Protein AF-A0A7J9RCA2-F1 (afdb_monomer)

Sequence (52 aa):
ICNQRPNVIDKKIRLPVDVNDEDDAVSSAKYSQGVLTIIIPVHKHGKEIKVE

Radius of gyration: 17.45 Å; Cα contacts (8 Å, |Δi|>4): 35; chains: 1; bounding box: 43×24×49 Å

Solvent-accessible surface area (backbone atoms only — not comparable to full-atom values): 3906 Å² total; per-residue (Å²): 133,83,80,85,66,76,93,72,86,87,85,89,78,86,72,98,61,62,58,48,88,54,97,65,65,56,74,46,74,50,76,57,97,93,42,80,48,74,44,62,59,65,63,79,86,71,82,88,76,87,82,132

Nearest PDB structures (foldseek):
  6u42-assembly1_7A  TM=2.868E-01  e=5.725E+00  Chlamydomonas reinhardtii

pLDDT: mean 83.95, std 11.51, range [55.56, 98.0]

Mean predicted aligned error: 7.74 Å

Structure (mmCIF, N/CA/C/O backbone):
data_AF-A0A7J9RCA2-F1
#
_entry.id   AF-A0A7J9RCA2-F1
#
loop_
_atom_site.group_PDB
_atom_site.id
_atom_site.type_symbol
_atom_site.label_atom_id
_atom_site.label_alt_id
_atom_site.label_comp_id
_atom_site.label_asym_id
_atom_site.label_entity_id
_atom_site.label_seq_id
_atom_site.pdbx_PDB_ins_code
_atom_site.Cartn_x
_atom_site.Cartn_y
_atom_site.Cartn_z
_atom_site.occupancy
_atom_site.B_iso_or_equiv
_atom_site.auth_seq_id
_atom_site.auth_comp_id
_atom_site.auth_asym_id
_atom_site.auth_atom_id
_atom_site.pdbx_PDB_model_num
ATOM 1 N N . ILE A 1 1 ? 10.602 -4.112 -32.882 1.00 55.56 1 ILE A N 1
ATOM 2 C CA . ILE A 1 1 ? 9.688 -4.571 -31.808 1.00 55.56 1 ILE A CA 1
ATOM 3 C C . ILE A 1 1 ? 9.611 -3.440 -30.796 1.00 55.56 1 ILE A C 1
ATOM 5 O O . ILE A 1 1 ? 10.651 -3.045 -30.284 1.00 55.56 1 ILE A O 1
ATOM 9 N N . CYS A 1 2 ? 8.441 -2.835 -30.598 1.00 64.94 2 CYS A N 1
ATOM 10 C CA . CYS A 1 2 ? 8.261 -1.817 -29.567 1.00 64.94 2 CYS A CA 1
ATOM 11 C C . CYS A 1 2 ? 8.124 -2.511 -28.202 1.00 64.94 2 CYS A C 1
ATOM 13 O O . CYS A 1 2 ? 7.201 -3.292 -27.982 1.00 64.94 2 CYS A O 1
ATOM 15 N N . ASN A 1 3 ? 9.040 -2.235 -27.274 1.00 64.38 3 ASN A N 1
ATOM 16 C CA . ASN A 1 3 ? 8.912 -2.653 -25.877 1.00 64.38 3 ASN A CA 1
ATOM 17 C C . ASN A 1 3 ? 7.906 -1.724 -25.181 1.00 64.38 3 ASN A C 1
ATOM 19 O O . ASN A 1 3 ? 8.279 -0.842 -24.418 1.00 64.38 3 ASN A O 1
ATOM 23 N N . GLN A 1 4 ? 6.619 -1.881 -25.503 1.00 80.88 4 GLN A N 1
ATOM 24 C CA . GLN A 1 4 ? 5.538 -1.010 -25.020 1.00 80.88 4 GLN A CA 1
ATOM 25 C C . GLN A 1 4 ? 5.281 -1.158 -23.505 1.00 80.88 4 GLN A C 1
ATOM 27 O O . GLN A 1 4 ? 4.559 -0.352 -22.921 1.00 80.88 4 GLN A O 1
ATOM 32 N N . ARG A 1 5 ? 5.840 -2.189 -22.856 1.00 83.19 5 ARG A N 1
ATOM 33 C CA . ARG A 1 5 ? 5.649 -2.441 -21.426 1.00 83.19 5 ARG A CA 1
ATOM 34 C C . ARG A 1 5 ? 6.805 -1.833 -20.622 1.00 83.19 5 ARG A C 1
ATOM 36 O O . ARG A 1 5 ? 7.950 -2.209 -20.866 1.00 83.19 5 ARG A O 1
ATOM 43 N N . PRO A 1 6 ? 6.530 -0.929 -19.666 1.00 89.00 6 PRO A N 1
ATOM 44 C CA . PRO A 1 6 ? 7.562 -0.405 -18.783 1.00 89.00 6 PRO A CA 1
ATOM 45 C C . PRO A 1 6 ? 8.201 -1.530 -17.964 1.00 89.00 6 PRO A C 1
ATOM 47 O O . PRO A 1 6 ? 7.494 -2.354 -17.385 1.00 89.00 6 PRO A O 1
ATOM 50 N N . ASN A 1 7 ? 9.532 -1.529 -17.886 1.00 89.94 7 ASN A N 1
ATOM 51 C CA . ASN A 1 7 ? 10.287 -2.418 -16.995 1.00 89.94 7 ASN A CA 1
ATOM 52 C C . ASN A 1 7 ? 10.359 -1.874 -15.558 1.00 89.94 7 ASN A C 1
ATOM 54 O O . ASN A 1 7 ? 10.682 -2.612 -14.634 1.00 89.94 7 ASN A O 1
ATOM 58 N N . VAL A 1 8 ? 10.059 -0.585 -15.377 1.00 90.81 8 VAL A N 1
ATOM 59 C CA . VAL A 1 8 ? 10.033 0.113 -14.090 1.00 90.81 8 VAL A CA 1
ATOM 60 C C . VAL A 1 8 ? 8.731 0.902 -14.016 1.00 90.81 8 VAL A C 1
ATOM 62 O O . VAL A 1 8 ? 8.348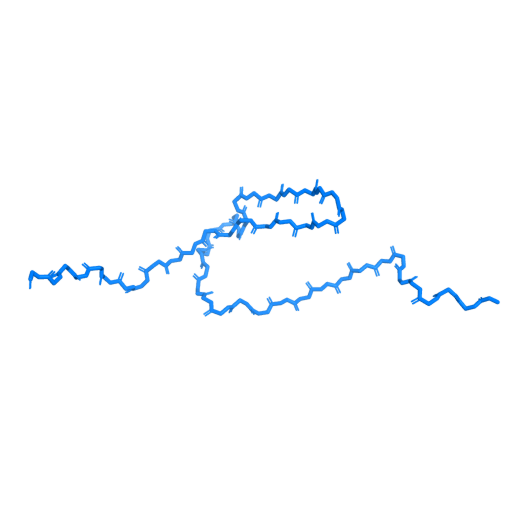 1.556 -14.987 1.00 90.81 8 VAL A O 1
ATOM 65 N N . ILE A 1 9 ? 8.040 0.811 -12.882 1.00 92.31 9 ILE A N 1
ATOM 66 C CA . ILE A 1 9 ? 6.776 1.503 -12.629 1.00 92.31 9 ILE A CA 1
ATOM 67 C C . ILE A 1 9 ? 6.947 2.308 -11.346 1.00 92.31 9 ILE A C 1
ATOM 69 O O . ILE A 1 9 ? 7.168 1.730 -10.287 1.00 92.31 9 ILE A O 1
ATOM 73 N N . ASP A 1 10 ? 6.809 3.625 -11.452 1.00 95.50 10 ASP A N 1
ATOM 74 C CA . ASP A 1 10 ? 6.641 4.527 -10.316 1.00 95.50 10 ASP A CA 1
ATOM 75 C C . ASP A 1 10 ? 5.230 5.121 -10.375 1.00 95.50 10 ASP A C 1
ATOM 77 O O . ASP A 1 10 ? 4.748 5.506 -11.447 1.00 95.50 10 ASP A O 1
ATOM 81 N N . LYS A 1 11 ? 4.523 5.128 -9.243 1.00 93.12 11 LYS A N 1
ATOM 82 C CA . LYS A 1 11 ? 3.123 5.549 -9.192 1.00 93.12 11 LYS A CA 1
ATOM 83 C C . LYS A 1 11 ? 2.794 6.251 -7.883 1.00 93.12 11 LYS A C 1
ATOM 85 O O . LYS A 1 11 ? 2.747 5.638 -6.824 1.00 93.12 11 LYS A O 1
ATOM 90 N N . LYS A 1 12 ? 2.438 7.530 -8.000 1.00 93.88 12 LYS A N 1
ATOM 91 C CA . LYS A 1 12 ? 1.910 8.351 -6.909 1.00 93.88 12 LYS A CA 1
ATOM 92 C C . LYS A 1 12 ? 0.386 8.418 -6.989 1.00 93.88 12 LYS A C 1
ATOM 94 O O . LYS A 1 12 ? -0.165 8.776 -8.029 1.00 93.88 12 LYS A O 1
ATOM 99 N N . ILE A 1 13 ? -0.293 8.080 -5.896 1.00 91.00 13 ILE A N 1
ATOM 100 C CA . ILE A 1 13 ? -1.757 8.103 -5.788 1.00 91.00 13 ILE A CA 1
ATOM 101 C C . ILE A 1 13 ? -2.122 8.959 -4.579 1.00 91.00 13 ILE A C 1
ATOM 103 O O . ILE A 1 13 ? -1.596 8.748 -3.491 1.00 91.00 13 ILE A O 1
ATOM 107 N N . ARG A 1 14 ? -3.021 9.928 -4.767 1.00 91.19 14 ARG A N 1
ATOM 108 C CA . ARG A 1 14 ? -3.607 10.673 -3.652 1.00 91.19 14 ARG A CA 1
ATOM 109 C C . ARG A 1 14 ? -4.740 9.844 -3.060 1.00 91.19 14 ARG A C 1
ATOM 111 O O . ARG A 1 14 ? -5.683 9.509 -3.776 1.00 91.19 14 ARG A O 1
ATOM 118 N N . LEU A 1 15 ? -4.634 9.509 -1.781 1.00 88.44 15 LEU A N 1
ATOM 119 C CA . LEU A 1 15 ? -5.675 8.769 -1.078 1.00 88.44 15 LEU A CA 1
ATOM 120 C C . LEU A 1 15 ? -6.868 9.690 -0.768 1.00 88.44 15 LEU A C 1
ATOM 122 O O . LEU A 1 15 ? -6.672 10.888 -0.555 1.00 88.44 15 LEU A O 1
ATOM 126 N N . PRO A 1 16 ? -8.103 9.159 -0.772 1.00 88.50 16 PRO A N 1
ATOM 127 C CA . PRO A 1 16 ? -9.313 9.939 -0.507 1.00 88.50 16 PRO A CA 1
ATOM 128 C C . PRO A 1 16 ? -9.587 10.160 0.990 1.00 88.50 16 PRO A C 1
ATOM 130 O O . PRO A 1 16 ? -10.611 10.742 1.333 1.00 88.50 16 PRO A O 1
ATOM 133 N N . VAL A 1 17 ? -8.722 9.654 1.869 1.00 86.12 17 VAL A N 1
ATOM 134 C CA . VAL A 1 17 ? -8.868 9.683 3.327 1.00 86.12 17 VAL A CA 1
ATOM 135 C C . VAL A 1 17 ? -7.546 10.069 3.968 1.00 86.12 17 VAL A C 1
ATOM 137 O O . VAL A 1 17 ? -6.484 9.798 3.397 1.00 86.12 17 VAL A O 1
ATOM 140 N N . ASP A 1 18 ? -7.633 10.659 5.155 1.00 83.06 18 ASP A N 1
ATOM 141 C CA . ASP A 1 18 ? -6.467 10.969 5.968 1.00 83.06 18 ASP A CA 1
ATOM 142 C C . ASP A 1 18 ? -5.910 9.669 6.563 1.00 83.06 18 ASP A C 1
ATOM 144 O O . ASP A 1 18 ? -6.621 8.841 7.149 1.00 83.06 18 ASP A O 1
ATOM 148 N N . VAL A 1 19 ? -4.623 9.460 6.324 1.00 79.75 19 VAL A N 1
ATOM 149 C CA . VAL A 1 19 ? -3.863 8.312 6.815 1.00 79.75 19 VAL A CA 1
ATOM 150 C C . VAL A 1 19 ? -3.192 8.678 8.126 1.00 79.75 19 VAL A C 1
ATOM 152 O O . VAL A 1 19 ? -2.965 9.854 8.392 1.00 79.75 19 VAL A O 1
ATOM 155 N N . ASN A 1 20 ? -2.898 7.679 8.954 1.00 72.88 20 ASN A N 1
ATOM 156 C CA . ASN A 1 20 ? -2.173 7.943 10.190 1.00 72.88 20 ASN A CA 1
ATOM 157 C C . ASN A 1 20 ? -0.752 8.418 9.859 1.00 72.88 20 ASN A C 1
ATOM 159 O O . ASN A 1 20 ? -0.043 7.732 9.129 1.00 72.88 20 ASN A O 1
ATOM 163 N N . ASP A 1 21 ? -0.354 9.574 10.396 1.00 64.12 21 ASP A N 1
ATOM 164 C CA . ASP A 1 21 ? 0.939 10.231 10.126 1.00 64.12 21 ASP A CA 1
ATOM 165 C C . ASP A 1 21 ? 2.140 9.560 10.830 1.00 64.12 21 ASP A C 1
ATOM 167 O O . ASP A 1 21 ? 3.249 10.092 10.811 1.00 64.12 21 ASP A O 1
ATOM 171 N N . GLU A 1 22 ? 1.941 8.411 11.482 1.00 61.44 22 GLU A N 1
ATOM 172 C CA . GLU A 1 22 ? 3.046 7.636 12.053 1.00 61.44 22 GLU A CA 1
ATOM 173 C C . GLU A 1 22 ? 3.879 6.999 10.926 1.00 61.44 22 GLU A C 1
ATOM 175 O O . GLU A 1 22 ? 3.335 6.636 9.883 1.00 61.44 22 GLU A O 1
ATOM 180 N N . ASP A 1 23 ? 5.194 6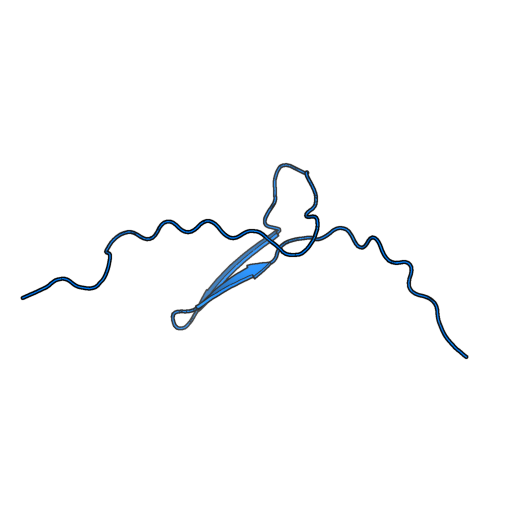.865 11.143 1.00 55.97 23 ASP A N 1
ATOM 181 C CA . ASP A 1 23 ? 6.230 6.535 10.140 1.00 55.97 23 ASP A CA 1
ATOM 182 C C . ASP A 1 23 ? 5.943 5.298 9.249 1.00 55.97 23 ASP A C 1
ATOM 184 O O . ASP A 1 23 ? 6.543 5.149 8.182 1.00 55.97 23 ASP A O 1
ATOM 188 N N . ASP A 1 24 ? 4.977 4.454 9.620 1.00 59.16 24 ASP A N 1
ATOM 189 C CA . ASP A 1 24 ? 4.477 3.326 8.835 1.00 59.16 24 ASP A CA 1
ATOM 190 C C . ASP A 1 24 ? 3.115 3.631 8.179 1.00 59.16 24 ASP A C 1
ATOM 192 O O . ASP A 1 24 ? 2.063 3.103 8.552 1.00 59.16 24 ASP A O 1
ATOM 196 N N . ALA A 1 25 ? 3.135 4.423 7.102 1.00 68.88 25 ALA A N 1
ATOM 197 C CA . ALA A 1 25 ? 1.953 4.715 6.275 1.00 68.88 25 ALA A CA 1
ATOM 198 C C . ALA A 1 25 ? 1.305 3.463 5.628 1.00 68.88 25 ALA A C 1
ATOM 200 O O . ALA A 1 25 ? 0.249 3.550 4.998 1.00 68.88 25 ALA A O 1
ATOM 201 N N . VAL A 1 26 ? 1.925 2.283 5.745 1.00 78.81 26 VAL A N 1
ATOM 202 C CA . VAL A 1 26 ? 1.426 1.004 5.229 1.00 78.81 26 VAL A CA 1
ATOM 203 C C . VAL A 1 26 ? 1.507 -0.050 6.328 1.00 78.81 26 VAL A C 1
ATOM 205 O O . VAL A 1 26 ? 2.584 -0.380 6.804 1.00 78.81 26 VAL A O 1
ATOM 208 N N . SER A 1 27 ? 0.368 -0.656 6.667 1.00 83.88 27 SER A N 1
ATOM 209 C CA . SER A 1 27 ? 0.311 -1.733 7.662 1.00 83.88 27 SER A CA 1
ATOM 210 C C . SER A 1 27 ? 0.779 -3.072 7.088 1.00 83.88 27 SER A C 1
ATOM 212 O O . SER A 1 27 ? 1.462 -3.840 7.761 1.00 83.88 27 SER A O 1
ATOM 214 N N . SER A 1 28 ? 0.404 -3.390 5.845 1.00 88.69 28 SER A N 1
ATOM 215 C CA . SER A 1 28 ? 0.924 -4.570 5.145 1.00 88.69 28 SER A CA 1
ATOM 216 C C . SER A 1 28 ? 0.731 -4.480 3.633 1.00 88.69 28 SER A C 1
ATOM 218 O O . SER A 1 28 ? -0.121 -3.740 3.139 1.00 88.69 28 SER A O 1
ATOM 220 N N . ALA A 1 29 ? 1.495 -5.280 2.888 1.00 93.69 29 ALA A N 1
ATOM 221 C CA . ALA A 1 29 ? 1.331 -5.453 1.451 1.00 93.69 29 ALA A CA 1
ATOM 222 C C . ALA A 1 29 ? 1.414 -6.939 1.069 1.00 93.69 29 ALA A C 1
ATOM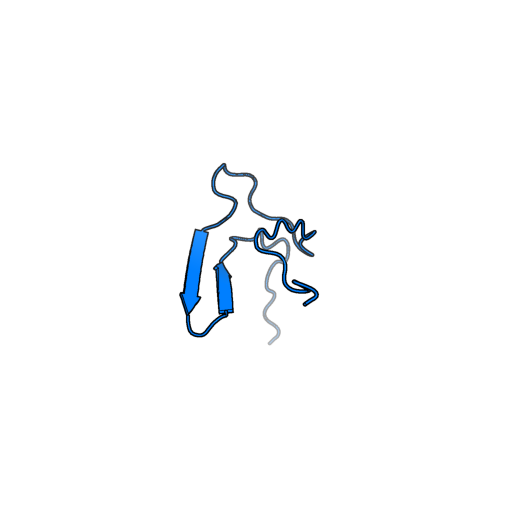 224 O O . ALA A 1 29 ? 2.193 -7.699 1.644 1.00 93.69 29 ALA A O 1
ATOM 225 N N . LYS A 1 30 ? 0.602 -7.363 0.096 1.00 97.00 30 LYS A N 1
ATOM 226 C CA . LYS A 1 30 ? 0.584 -8.729 -0.448 1.00 97.00 30 LYS A CA 1
ATOM 227 C C . LYS A 1 30 ? 0.529 -8.690 -1.966 1.00 97.00 30 LYS A C 1
ATOM 229 O O . LYS A 1 30 ? -0.203 -7.888 -2.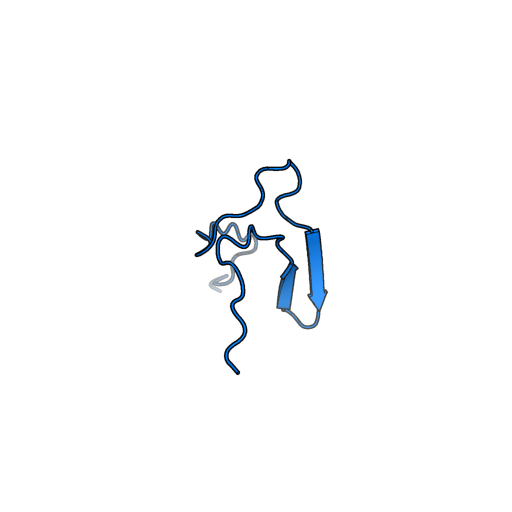538 1.00 97.00 30 LYS A O 1
ATOM 234 N N . TYR A 1 31 ? 1.256 -9.598 -2.607 1.00 97.56 31 TYR A N 1
ATOM 235 C CA . TYR A 1 31 ? 1.230 -9.767 -4.054 1.00 97.56 31 TYR A CA 1
ATOM 236 C C . TYR A 1 31 ? 0.812 -11.190 -4.412 1.00 97.56 31 TYR A C 1
ATOM 238 O O . TYR A 1 31 ? 1.411 -12.155 -3.939 1.00 97.56 31 TYR A O 1
ATOM 246 N N . SER A 1 32 ? -0.229 -11.325 -5.230 1.00 98.00 32 SER A N 1
ATOM 247 C CA . SER A 1 32 ? -0.712 -12.624 -5.698 1.00 98.00 32 SER A CA 1
ATOM 248 C C . SER A 1 32 ? -1.423 -12.475 -7.036 1.00 98.00 32 SER A C 1
ATOM 250 O O . SER A 1 32 ? -2.160 -11.514 -7.241 1.00 98.00 32 SER A O 1
ATOM 252 N N . GLN A 1 33 ? -1.197 -13.420 -7.954 1.00 97.56 33 GLN A N 1
ATOM 253 C CA . GLN A 1 33 ? -1.867 -13.480 -9.263 1.00 97.56 33 GLN A CA 1
ATOM 254 C C . GLN A 1 33 ? -1.813 -12.161 -10.062 1.00 97.56 33 GLN A C 1
ATOM 256 O O . GLN A 1 33 ? -2.776 -11.781 -10.721 1.00 97.56 33 GLN A O 1
ATOM 261 N N . GLY A 1 34 ? -0.691 -11.435 -10.001 1.00 95.31 34 GLY A N 1
ATOM 262 C CA . GLY A 1 34 ? -0.542 -10.168 -10.725 1.00 95.31 34 GLY A CA 1
ATOM 263 C C . GLY A 1 34 ? -1.157 -8.944 -10.037 1.00 95.31 34 GLY A C 1
ATOM 264 O O . GLY A 1 34 ? -1.137 -7.863 -10.621 1.00 95.31 34 GLY A O 1
ATOM 265 N N . VAL A 1 35 ? -1.681 -9.0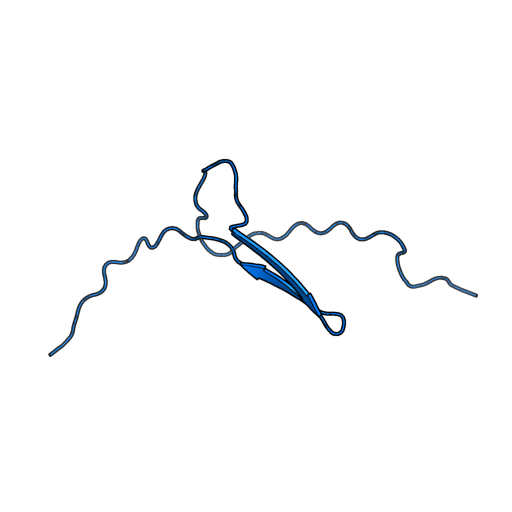85 -8.815 1.00 97.12 35 VAL A N 1
ATOM 266 C CA . VAL A 1 35 ? -2.344 -8.010 -8.063 1.00 97.12 35 VAL A CA 1
ATOM 267 C C . VAL A 1 35 ? -1.546 -7.666 -6.809 1.00 97.12 35 VAL A C 1
ATOM 269 O O . VAL A 1 35 ? -1.231 -8.546 -6.006 1.00 97.12 35 VAL A O 1
ATOM 272 N N . LEU A 1 36 ? -1.236 -6.378 -6.639 1.00 96.62 36 LEU A N 1
ATOM 273 C CA . LEU A 1 36 ? -0.652 -5.818 -5.420 1.00 96.62 36 LEU A CA 1
ATOM 274 C C . LEU A 1 36 ? -1.771 -5.249 -4.539 1.00 96.62 36 LEU A C 1
ATOM 276 O O . LEU A 1 36 ? -2.438 -4.290 -4.923 1.00 96.62 36 LEU A O 1
ATOM 280 N N . THR A 1 37 ? -1.948 -5.828 -3.357 1.00 96.06 37 THR A N 1
ATOM 281 C CA . THR A 1 37 ? -2.901 -5.378 -2.339 1.00 96.06 37 THR A CA 1
ATOM 282 C C . THR A 1 37 ? -2.138 -4.709 -1.207 1.00 96.06 37 THR A C 1
ATOM 284 O O . THR A 1 37 ? -1.232 -5.316 -0.638 1.00 96.06 37 THR A O 1
ATOM 287 N N . ILE A 1 38 ? -2.516 -3.480 -0.862 1.00 93.56 38 ILE A N 1
ATOM 288 C CA . ILE A 1 38 ? -1.883 -2.674 0.189 1.00 93.56 38 ILE A CA 1
ATOM 289 C C . ILE A 1 38 ? -2.946 -2.362 1.244 1.00 93.56 38 ILE A C 1
ATOM 291 O O . ILE A 1 38 ? -4.037 -1.909 0.902 1.00 93.56 38 ILE A O 1
ATOM 295 N N . ILE A 1 39 ? -2.642 -2.626 2.514 1.00 91.38 39 ILE A N 1
ATOM 296 C CA . ILE A 1 39 ? -3.497 -2.301 3.658 1.00 91.38 39 ILE A CA 1
ATOM 297 C C . ILE A 1 39 ? -2.908 -1.075 4.345 1.00 91.38 39 ILE A C 1
ATOM 299 O O . ILE A 1 39 ? -1.775 -1.109 4.826 1.00 91.38 39 ILE A O 1
ATOM 303 N N . ILE A 1 40 ? -3.693 -0.004 4.384 1.00 89.31 40 ILE A N 1
ATOM 304 C CA . ILE A 1 40 ? -3.303 1.302 4.912 1.00 89.31 40 ILE A CA 1
ATOM 305 C C . ILE A 1 40 ? -4.192 1.605 6.125 1.00 89.31 40 ILE A C 1
ATOM 307 O O . ILE A 1 40 ? -5.418 1.554 5.980 1.00 89.31 40 ILE A O 1
ATOM 311 N N . PRO A 1 41 ? -3.621 1.875 7.312 1.00 86.38 41 PRO A N 1
ATOM 312 C CA . PRO A 1 41 ? -4.398 2.313 8.463 1.00 86.38 41 PRO A CA 1
ATOM 313 C C . PRO A 1 41 ? -4.918 3.739 8.228 1.00 86.38 41 PRO A C 1
ATOM 315 O O . PRO A 1 41 ? -4.198 4.602 7.730 1.00 86.38 41 PRO A O 1
ATOM 318 N N . VAL A 1 42 ? -6.185 3.981 8.566 1.00 85.31 42 VAL A N 1
ATOM 319 C CA . VAL A 1 42 ? -6.864 5.264 8.324 1.00 85.31 4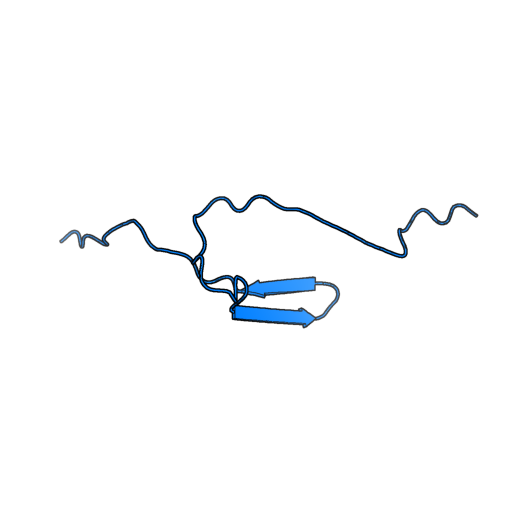2 VAL A CA 1
ATOM 320 C C . VAL A 1 42 ? -7.421 5.835 9.621 1.00 85.31 42 VAL A C 1
ATOM 322 O O . VAL A 1 42 ? -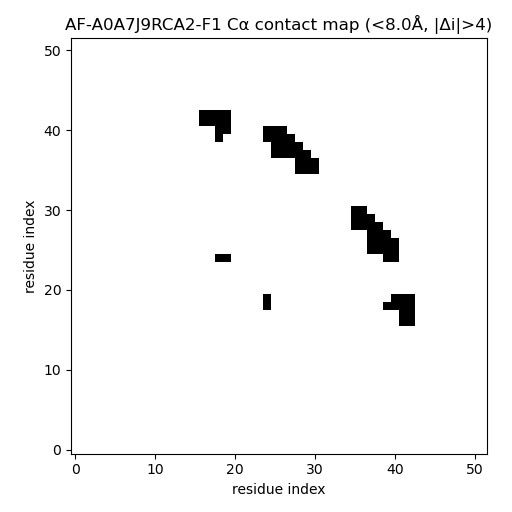7.915 5.086 10.472 1.00 85.31 42 VAL A O 1
ATOM 325 N N . 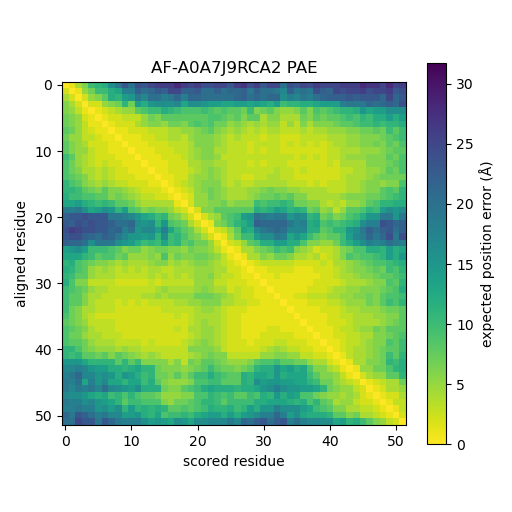HIS A 1 43 ? -7.419 7.161 9.744 1.00 78.50 43 HIS A N 1
ATOM 326 C CA . HIS A 1 43 ? -8.091 7.838 10.844 1.00 78.50 43 HIS A CA 1
ATOM 327 C C . HIS A 1 43 ? -9.600 7.897 10.571 1.00 78.50 43 HIS A C 1
ATOM 329 O O . HIS A 1 43 ? -10.076 8.509 9.613 1.00 78.50 43 HIS A O 1
ATOM 335 N N . LYS A 1 44 ? -10.404 7.257 11.428 1.00 77.44 44 LYS A N 1
ATOM 336 C CA . LYS A 1 44 ? -11.867 7.366 11.353 1.00 77.44 44 LYS A CA 1
ATOM 337 C C . LYS A 1 44 ? -12.300 8.668 12.035 1.00 77.44 44 LYS A C 1
ATOM 339 O O . LYS A 1 44 ? -12.422 8.720 13.253 1.00 77.44 44 LYS A O 1
ATOM 344 N N . HIS A 1 45 ? -12.564 9.709 11.247 1.00 75.62 45 HIS A N 1
ATOM 345 C CA . HIS A 1 45 ? -13.060 10.997 11.761 1.00 75.62 45 HIS A CA 1
ATOM 346 C C . HIS A 1 45 ? -14.557 10.983 12.126 1.00 75.62 45 HIS A C 1
ATOM 348 O O . HIS A 1 45 ? -15.046 11.882 12.807 1.00 75.62 45 HIS A O 1
ATOM 354 N N . GLY A 1 46 ? -15.303 9.966 11.680 1.00 78.44 46 GLY A N 1
ATOM 355 C CA . GLY A 1 46 ? -16.731 9.816 11.956 1.00 78.44 46 GLY A CA 1
AT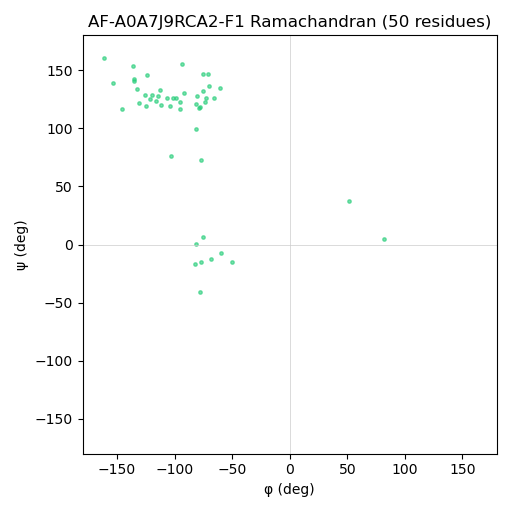OM 356 C C . GLY A 1 46 ? -17.011 8.992 13.212 1.00 78.44 46 GLY A C 1
ATOM 357 O O . GLY A 1 46 ? -16.519 7.868 13.348 1.00 78.44 46 GLY A O 1
ATOM 358 N N . LYS A 1 47 ? -17.866 9.514 14.097 1.00 81.00 47 LYS A N 1
ATOM 359 C CA . LYS A 1 47 ? -18.439 8.741 15.205 1.00 81.00 47 LYS A CA 1
ATOM 360 C C . LYS A 1 47 ? -19.610 7.914 14.687 1.00 81.00 47 LYS A C 1
ATOM 362 O O . LYS A 1 47 ? -20.516 8.440 14.051 1.00 81.00 47 LYS A O 1
ATOM 367 N N . GLU A 1 48 ? -19.588 6.619 14.964 1.00 84.50 48 GLU A N 1
ATOM 368 C CA . GLU A 1 48 ? -20.692 5.731 14.618 1.00 84.50 48 GLU A CA 1
ATOM 369 C C . GLU A 1 48 ? -21.869 5.987 15.563 1.00 84.50 48 GLU A C 1
ATOM 371 O O . GLU A 1 48 ? -21.717 5.924 16.785 1.00 84.50 48 GLU A O 1
ATOM 376 N N . ILE A 1 49 ? -23.027 6.327 14.996 1.00 89.31 49 ILE A N 1
ATOM 377 C CA . ILE A 1 49 ? -24.258 6.580 15.745 1.00 89.31 49 ILE A CA 1
ATOM 378 C C . ILE A 1 49 ? -25.230 5.457 15.402 1.00 89.31 49 ILE A C 1
ATOM 380 O O . ILE A 1 49 ? -25.566 5.258 14.236 1.00 89.31 49 ILE A O 1
ATOM 384 N N . LYS A 1 50 ? -25.656 4.712 16.423 1.00 89.00 50 LYS A N 1
ATOM 385 C CA . LYS A 1 50 ? -26.681 3.679 16.276 1.00 89.00 50 LYS A CA 1
ATOM 386 C C . LYS A 1 50 ? -28.042 4.355 16.155 1.00 89.00 50 LYS A C 1
ATOM 388 O O . LYS A 1 50 ? -28.349 5.244 16.945 1.00 89.00 50 LYS A O 1
ATOM 393 N N . VAL A 1 51 ? -28.820 3.930 15.171 1.00 87.25 51 VAL A N 1
ATOM 394 C CA . VAL A 1 51 ? -30.231 4.296 15.043 1.00 87.25 51 VAL A CA 1
ATOM 395 C C . VAL A 1 51 ? -31.035 3.098 15.539 1.00 87.25 51 VAL A C 1
ATOM 397 O O . VAL A 1 51 ? -30.773 1.977 15.098 1.00 87.25 51 VAL A O 1
ATOM 400 N N . GLU A 1 52 ? -31.924 3.342 16.498 1.00 73.94 52 GLU A N 1
ATOM 401 C CA . GLU A 1 52 ? -32.919 2.382 16.999 1.00 73.94 52 GLU A CA 1
ATOM 402 C C . GLU A 1 52 ? -34.173 2.383 16.118 1.00 73.94 52 GLU A C 1
ATOM 404 O O . GLU A 1 52 ? -34.540 3.475 15.619 1.00 73.94 52 GLU A O 1
#

Foldseek 3Di:
DDPPDDPDDDDDDDDPAAFPPPPCQWPDWDDDPRDIDTHGHGDDPDDDDDDD

Secondary structure (DSSP, 8-state):
----S-SS-------SSPBP-SS-S-SEEEEETTEEEEE--B---SPP----